Protein AF-A0A524GWC3-F1 (afdb_monomer_lite)

Radius of gyration: 22.41 Å; chains: 1; bounding box: 54×33×56 Å

Sequence (103 aa):
MDERRFESAMLRALGARRRTVFAGVMAEFAAIGTAAGVLASAGASVLAYLVATQVFELPYKFSPAIWLAGVSAGVLIVCVSGYFAARGAVNARPADVLRGANA

Secondary structure (DSSP, 8-state):
-HHHHHHHHHHHHT--HHHHHHHHHHHHHHHHHHHHHHHHHHHHHHHHHHIIIIIS-------HHHHHHHHHHHHHHHHHHHHHHHHHHHHS-HHHHHHHTT-

Structure (mmCIF, N/CA/C/O backbone):
data_AF-A0A524GWC3-F1
#
_entry.id   AF-A0A524GWC3-F1
#
loop_
_atom_site.group_PDB
_atom_site.id
_atom_site.type_symbol
_atom_site.label_atom_id
_atom_site.label_alt_id
_atom_site.label_comp_id
_atom_site.label_asym_id
_atom_site.label_entity_id
_atom_site.label_seq_id
_atom_site.pdbx_PDB_ins_code
_atom_site.Cartn_x
_atom_site.Cartn_y
_atom_site.Cartn_z
_atom_site.occupancy
_atom_site.B_iso_or_equiv
_atom_site.auth_seq_id
_atom_site.auth_comp_id
_atom_site.auth_asym_id
_atom_site.auth_atom_id
_atom_site.pdbx_PDB_model_num
ATOM 1 N N . MET A 1 1 ? 33.542 9.194 -31.387 1.00 55.03 1 MET A N 1
ATOM 2 C CA . MET A 1 1 ? 32.174 9.127 -31.960 1.00 55.03 1 MET A CA 1
ATOM 3 C C . MET A 1 1 ? 31.693 7.683 -32.112 1.00 55.03 1 MET A C 1
ATOM 5 O O . MET A 1 1 ? 30.486 7.467 -32.144 1.00 55.03 1 MET A O 1
ATOM 9 N N . ASP A 1 2 ? 32.602 6.706 -32.102 1.00 58.03 2 ASP A N 1
ATOM 10 C CA . ASP A 1 2 ? 32.282 5.273 -32.151 1.00 58.03 2 ASP A CA 1
ATOM 11 C C . ASP A 1 2 ? 31.719 4.704 -30.835 1.00 58.03 2 ASP A C 1
ATOM 13 O O . ASP A 1 2 ? 30.837 3.852 -30.875 1.00 58.03 2 ASP A O 1
ATOM 17 N N . GLU A 1 3 ? 32.085 5.272 -29.680 1.00 56.53 3 GLU A N 1
ATOM 18 C CA . GLU A 1 3 ? 31.604 4.830 -28.356 1.00 56.53 3 GLU A CA 1
ATOM 19 C C . GLU A 1 3 ? 30.072 4.914 -28.201 1.00 56.53 3 GLU A C 1
ATOM 21 O O . GLU A 1 3 ? 29.401 3.964 -27.804 1.00 56.53 3 GLU A O 1
ATOM 26 N N . ARG A 1 4 ? 29.476 6.033 -28.632 1.00 60.00 4 ARG A N 1
ATOM 27 C CA . ARG A 1 4 ? 28.021 6.266 -28.540 1.00 60.00 4 ARG A CA 1
ATOM 28 C C . ARG A 1 4 ? 27.225 5.418 -29.538 1.00 60.00 4 ARG A C 1
ATOM 30 O O . ARG A 1 4 ? 26.044 5.135 -29.324 1.00 60.00 4 ARG A O 1
ATOM 37 N N . ARG A 1 5 ? 27.854 4.996 -30.640 1.00 57.62 5 ARG A N 1
ATOM 38 C CA . ARG A 1 5 ? 27.265 4.048 -31.601 1.00 57.62 5 ARG A CA 1
ATOM 39 C C . ARG A 1 5 ? 27.336 2.611 -31.087 1.00 57.62 5 ARG A C 1
ATOM 41 O O . ARG A 1 5 ? 26.403 1.850 -31.328 1.00 57.62 5 ARG A O 1
ATOM 48 N N . PHE A 1 6 ? 28.373 2.264 -30.329 1.00 59.97 6 PHE A N 1
ATOM 49 C CA . PHE A 1 6 ? 28.505 0.952 -29.698 1.00 59.97 6 PHE A CA 1
ATOM 50 C C . PHE A 1 6 ? 27.517 0.774 -28.534 1.00 59.97 6 PHE A C 1
ATOM 52 O O . PHE A 1 6 ? 26.836 -0.246 -28.442 1.00 59.97 6 PHE A O 1
ATOM 59 N N . GLU A 1 7 ? 27.320 1.816 -27.725 1.00 59.94 7 GLU A N 1
ATOM 60 C CA . GLU A 1 7 ? 26.340 1.841 -26.631 1.00 59.94 7 GLU A CA 1
ATOM 61 C C . GLU A 1 7 ? 24.891 1.704 -27.145 1.00 59.94 7 GLU A C 1
ATOM 63 O O . GLU A 1 7 ? 24.091 0.918 -26.632 1.00 59.94 7 GLU A O 1
ATOM 68 N N . SER A 1 8 ? 24.559 2.390 -28.242 1.00 56.25 8 SER A N 1
ATOM 69 C CA . SER A 1 8 ? 23.240 2.292 -28.884 1.00 56.25 8 SER A CA 1
ATOM 70 C C . SER A 1 8 ? 23.018 0.979 -29.654 1.00 56.25 8 SER A C 1
ATOM 72 O O . SER A 1 8 ? 2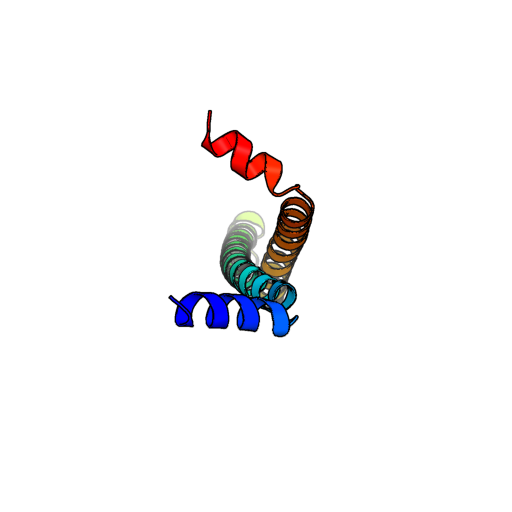1.873 0.524 -29.743 1.00 56.25 8 SER A O 1
ATOM 74 N N . ALA A 1 9 ? 24.079 0.327 -30.144 1.00 58.31 9 ALA A N 1
ATOM 75 C CA . ALA A 1 9 ? 24.030 -1.009 -30.743 1.00 58.31 9 ALA A CA 1
ATOM 76 C C . ALA A 1 9 ? 23.908 -2.123 -29.685 1.00 58.31 9 ALA A C 1
ATOM 78 O O . ALA A 1 9 ? 23.124 -3.052 -29.878 1.00 58.31 9 ALA A O 1
ATOM 79 N N . MET A 1 10 ? 24.566 -1.997 -28.527 1.00 58.75 10 MET A N 1
ATOM 80 C CA . MET A 1 10 ? 24.445 -2.932 -27.398 1.00 58.75 10 MET A CA 1
ATOM 81 C C . MET A 1 10 ? 23.051 -2.872 -26.751 1.00 58.75 10 MET A C 1
ATOM 83 O O . MET A 1 10 ? 22.422 -3.903 -26.506 1.00 58.75 10 MET A O 1
ATOM 87 N N . LEU A 1 11 ? 22.498 -1.664 -26.591 1.00 56.38 11 LEU A N 1
ATOM 88 C CA . LEU A 1 11 ? 21.123 -1.437 -26.119 1.00 56.38 11 LEU A CA 1
ATOM 89 C C . LEU A 1 11 ? 20.039 -1.971 -27.076 1.00 56.38 11 LEU A C 1
ATOM 91 O O . LEU A 1 11 ? 18.875 -2.093 -26.681 1.00 56.38 11 LEU A O 1
ATOM 95 N N . ARG A 1 12 ? 20.402 -2.277 -28.326 1.00 56.38 12 ARG A N 1
ATOM 96 C CA . ARG A 1 12 ? 19.515 -2.837 -29.354 1.00 56.38 12 ARG A CA 1
ATOM 97 C C . ARG A 1 12 ? 19.741 -4.342 -29.560 1.00 56.38 12 ARG A C 1
ATOM 99 O O . ARG A 1 12 ? 18.768 -5.047 -29.806 1.00 56.38 12 ARG A O 1
ATOM 106 N N . ALA A 1 13 ? 20.971 -4.833 -29.382 1.00 55.00 13 ALA A N 1
ATOM 107 C CA . ALA A 1 13 ? 21.343 -6.250 -29.446 1.00 55.00 13 ALA A CA 1
ATOM 108 C C . ALA A 1 13 ? 20.874 -7.067 -28.225 1.00 55.00 13 ALA A C 1
ATOM 110 O O . ALA A 1 13 ? 20.634 -8.264 -28.350 1.00 55.00 13 ALA A O 1
ATOM 111 N N . LEU A 1 14 ? 20.684 -6.434 -27.059 1.00 50.12 14 LEU A N 1
ATOM 112 C CA . LEU A 1 14 ? 20.326 -7.143 -25.823 1.00 50.12 14 LEU A CA 1
ATOM 113 C C . LEU A 1 14 ? 18.873 -7.629 -25.716 1.00 50.12 14 LEU A C 1
ATOM 115 O O . LEU A 1 14 ? 18.596 -8.395 -24.802 1.00 50.12 14 LEU A O 1
ATOM 119 N N . GLY A 1 15 ? 17.919 -7.190 -26.548 1.00 52.03 15 GLY A N 1
ATOM 120 C CA . GLY A 1 15 ? 16.526 -7.697 -26.523 1.00 52.03 15 GLY A CA 1
ATOM 121 C C . GLY A 1 15 ? 15.743 -7.555 -25.192 1.00 52.03 15 GLY A C 1
ATOM 122 O O . GLY A 1 15 ? 14.542 -7.806 -25.149 1.00 52.03 15 GLY A O 1
ATOM 123 N N . ALA A 1 16 ? 16.378 -7.094 -24.110 1.00 52.91 16 ALA A N 1
ATOM 124 C CA . ALA A 1 16 ? 15.897 -7.142 -22.727 1.00 52.91 16 ALA A CA 1
ATOM 125 C C . ALA A 1 16 ? 15.089 -5.898 -22.297 1.00 52.91 16 ALA A C 1
ATOM 127 O O . ALA A 1 16 ? 14.613 -5.796 -21.168 1.00 52.91 16 ALA A O 1
ATOM 128 N N . ARG A 1 17 ? 14.913 -4.919 -23.193 1.00 62.50 17 ARG A N 1
ATOM 129 C CA . ARG A 1 17 ? 14.654 -3.521 -22.809 1.00 62.50 17 ARG A CA 1
ATOM 130 C C . ARG A 1 17 ? 13.220 -3.194 -22.381 1.00 62.50 17 ARG A C 1
ATOM 132 O O . ARG A 1 17 ? 13.023 -2.242 -21.641 1.00 62.50 17 ARG A O 1
ATOM 139 N N . ARG A 1 18 ? 12.208 -3.962 -22.800 1.00 63.28 18 ARG A N 1
ATOM 140 C CA . ARG A 1 18 ? 10.810 -3.708 -22.386 1.00 63.28 18 ARG A CA 1
ATOM 141 C C . ARG A 1 18 ? 10.463 -4.338 -21.043 1.00 63.28 18 ARG A C 1
ATOM 143 O O . ARG A 1 18 ? 9.781 -3.711 -20.246 1.00 63.28 18 ARG A O 1
ATOM 150 N N . ARG A 1 19 ? 10.930 -5.561 -20.786 1.00 69.19 19 ARG A N 1
ATOM 151 C CA . ARG A 1 19 ? 10.516 -6.355 -19.620 1.00 69.19 19 ARG A 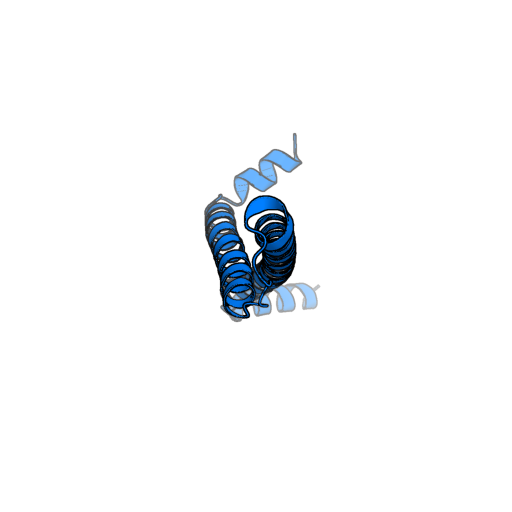CA 1
ATOM 152 C C . ARG A 1 19 ? 11.160 -5.855 -18.322 1.00 69.19 19 ARG A C 1
ATOM 154 O O . ARG A 1 19 ? 10.475 -5.783 -17.312 1.00 69.19 19 ARG A O 1
ATOM 161 N N . THR A 1 20 ? 12.424 -5.428 -18.372 1.00 75.81 20 THR A N 1
ATOM 162 C CA . THR A 1 20 ? 13.131 -4.839 -17.220 1.00 75.81 20 THR A CA 1
ATOM 163 C C . THR A 1 20 ? 12.599 -3.452 -16.864 1.00 75.81 20 THR A C 1
ATOM 165 O O . THR A 1 20 ? 12.361 -3.173 -15.696 1.00 75.81 20 THR A O 1
ATOM 168 N N . VAL A 1 21 ? 12.333 -2.602 -17.864 1.00 77.44 21 VAL A N 1
ATOM 169 C CA . VAL A 1 21 ? 11.705 -1.285 -17.640 1.00 77.44 21 VAL A CA 1
ATOM 170 C C . VAL A 1 21 ? 10.298 -1.457 -17.070 1.00 77.44 21 VAL A C 1
ATOM 172 O O . VAL A 1 21 ? 9.940 -0.802 -16.099 1.00 77.44 21 VAL A O 1
ATOM 175 N N . PHE A 1 22 ? 9.524 -2.396 -17.618 1.00 80.25 22 PHE A N 1
ATOM 176 C CA . PHE A 1 22 ? 8.196 -2.713 -17.105 1.00 80.25 22 PHE A CA 1
ATOM 177 C C . PHE A 1 22 ? 8.232 -3.230 -15.660 1.00 80.25 22 PHE A C 1
ATOM 179 O O . PHE A 1 22 ? 7.405 -2.826 -14.849 1.00 80.25 22 PHE A O 1
ATOM 186 N N . ALA A 1 23 ? 9.201 -4.085 -15.320 1.00 84.88 23 ALA A N 1
ATOM 187 C CA . ALA A 1 23 ? 9.390 -4.573 -13.957 1.00 84.88 23 ALA A CA 1
ATOM 188 C C . ALA A 1 23 ? 9.758 -3.445 -12.977 1.00 84.88 23 ALA A C 1
ATOM 190 O O . ALA A 1 23 ? 9.220 -3.419 -11.875 1.00 84.88 23 ALA A O 1
ATOM 191 N N . GLY A 1 24 ? 10.608 -2.495 -13.384 1.00 86.38 24 GLY A N 1
ATOM 192 C CA . GLY A 1 24 ? 10.936 -1.316 -12.574 1.00 86.38 24 GLY A CA 1
ATOM 193 C C . GLY A 1 24 ? 9.712 -0.444 -12.287 1.00 86.38 24 GLY A C 1
ATOM 194 O O . GLY A 1 24 ? 9.423 -0.151 -11.132 1.00 86.38 24 GLY A O 1
ATOM 195 N N . VAL A 1 25 ? 8.925 -0.126 -13.318 1.00 85.31 25 VAL A N 1
ATOM 196 C CA . VAL A 1 25 ? 7.684 0.659 -13.168 1.00 85.31 25 VAL A CA 1
ATOM 197 C C . VAL A 1 25 ? 6.647 -0.076 -12.309 1.00 85.31 25 VAL A C 1
ATOM 199 O O . VAL A 1 25 ? 5.997 0.524 -11.457 1.00 85.31 25 VAL A O 1
ATOM 202 N N . MET A 1 26 ? 6.496 -1.394 -12.484 1.00 88.62 26 MET A N 1
ATOM 203 C CA . MET A 1 26 ? 5.626 -2.193 -11.613 1.00 88.62 26 MET A CA 1
ATOM 204 C C . MET A 1 26 ? 6.110 -2.211 -10.160 1.00 88.62 26 MET A C 1
ATOM 206 O O . MET A 1 26 ? 5.274 -2.232 -9.261 1.00 88.62 26 MET A O 1
ATOM 210 N N . ALA A 1 27 ? 7.422 -2.177 -9.908 1.00 91.94 27 ALA A N 1
ATOM 211 C CA . ALA A 1 27 ? 7.959 -2.092 -8.552 1.00 91.94 27 ALA A CA 1
ATOM 212 C C . ALA A 1 27 ? 7.627 -0.745 -7.886 1.00 91.94 27 ALA A C 1
ATOM 214 O O . ALA A 1 27 ? 7.241 -0.725 -6.718 1.00 91.94 27 ALA A O 1
ATOM 215 N N . GLU A 1 28 ? 7.694 0.364 -8.626 1.00 90.81 28 GLU A N 1
ATOM 216 C CA . GLU A 1 28 ? 7.262 1.681 -8.134 1.00 90.81 28 GLU A CA 1
ATOM 217 C C . GLU A 1 28 ? 5.766 1.690 -7.792 1.00 90.81 28 GLU A C 1
ATOM 219 O O . GLU A 1 28 ? 5.374 2.103 -6.699 1.00 90.81 28 GLU A O 1
ATOM 224 N N . PHE A 1 29 ? 4.920 1.156 -8.679 1.00 92.06 29 PHE A N 1
ATOM 225 C CA . PHE A 1 29 ? 3.488 1.028 -8.406 1.00 92.06 29 PHE A CA 1
ATOM 226 C C . PHE A 1 29 ? 3.186 0.091 -7.236 1.00 92.06 29 PHE A C 1
ATOM 228 O O . PHE A 1 29 ? 2.287 0.383 -6.450 1.00 92.06 29 PHE A O 1
ATOM 235 N N . ALA A 1 30 ? 3.949 -0.988 -7.066 1.00 94.56 30 ALA A N 1
ATOM 236 C CA . ALA A 1 30 ? 3.818 -1.864 -5.908 1.00 94.56 30 ALA A CA 1
ATOM 237 C C . ALA A 1 30 ? 4.181 -1.136 -4.607 1.00 94.56 30 ALA A C 1
ATOM 239 O O . ALA A 1 30 ? 3.482 -1.299 -3.605 1.00 94.56 30 ALA A O 1
ATOM 240 N N . ALA A 1 31 ? 5.218 -0.292 -4.613 1.00 96.06 31 ALA A N 1
ATOM 241 C CA . ALA A 1 31 ? 5.582 0.526 -3.458 1.00 96.06 31 ALA A CA 1
ATOM 242 C C . ALA A 1 31 ? 4.469 1.531 -3.107 1.00 96.06 31 ALA A C 1
ATOM 244 O O . ALA A 1 31 ? 4.033 1.589 -1.955 1.00 96.06 31 ALA A O 1
ATOM 245 N N . ILE A 1 32 ? 3.942 2.252 -4.104 1.00 95.75 32 ILE A N 1
ATOM 246 C CA . ILE A 1 32 ? 2.823 3.193 -3.923 1.00 95.75 32 ILE A CA 1
ATOM 247 C C . ILE A 1 32 ? 1.567 2.457 -3.436 1.00 95.75 32 ILE A C 1
ATOM 249 O O . ILE A 1 32 ? 0.920 2.899 -2.489 1.00 95.75 32 ILE A O 1
ATOM 253 N N . GLY A 1 33 ? 1.238 1.315 -4.040 1.00 96.38 33 GLY A N 1
ATOM 254 C CA . GLY A 1 33 ? 0.091 0.493 -3.659 1.00 96.38 33 GLY A CA 1
ATOM 255 C C . GLY A 1 33 ? 0.207 -0.082 -2.250 1.00 96.38 33 GLY A C 1
ATOM 256 O O . GLY A 1 33 ? -0.785 -0.125 -1.525 1.00 96.38 33 GLY A O 1
ATOM 257 N N . THR A 1 34 ? 1.418 -0.440 -1.820 1.00 97.81 34 THR A N 1
ATOM 258 C CA . THR A 1 34 ? 1.685 -0.873 -0.441 1.00 97.81 34 THR A CA 1
ATOM 259 C C . THR A 1 34 ? 1.439 0.276 0.530 1.00 97.81 34 THR A C 1
ATOM 261 O O . THR A 1 34 ? 0.710 0.102 1.504 1.00 97.81 34 THR A O 1
ATOM 264 N N . ALA A 1 35 ? 1.978 1.466 0.249 1.00 97.75 35 ALA A N 1
ATOM 265 C CA . ALA A 1 35 ? 1.766 2.648 1.083 1.00 97.75 35 ALA A CA 1
ATOM 266 C C . ALA A 1 35 ? 0.277 3.032 1.166 1.00 97.75 35 ALA A C 1
ATOM 268 O O . ALA A 1 35 ? -0.249 3.254 2.258 1.00 97.75 35 ALA A O 1
ATOM 269 N N . ALA A 1 36 ? -0.426 3.033 0.030 1.00 96.94 36 ALA A N 1
ATOM 270 C CA . ALA A 1 36 ? -1.862 3.290 -0.030 1.00 96.94 36 ALA A CA 1
ATOM 271 C C . ALA A 1 36 ? -2.668 2.242 0.754 1.00 96.94 36 ALA A C 1
ATOM 273 O O . ALA A 1 36 ? -3.580 2.591 1.500 1.00 96.94 36 ALA A O 1
ATOM 274 N N . GLY A 1 37 ? -2.315 0.962 0.631 1.00 97.38 37 GLY A N 1
ATOM 275 C CA . GLY A 1 37 ? -2.982 -0.123 1.341 1.00 97.38 37 GLY A CA 1
ATOM 276 C C . GLY A 1 37 ? -2.728 -0.119 2.853 1.00 97.38 37 GLY A C 1
ATOM 277 O O . GLY A 1 37 ? -3.642 -0.406 3.629 1.00 97.38 37 GLY A O 1
ATOM 278 N N . VAL A 1 38 ? -1.531 0.283 3.296 1.00 98.06 38 VAL A N 1
ATOM 279 C CA . VAL A 1 38 ? -1.235 0.548 4.717 1.00 98.06 38 VAL A CA 1
ATOM 280 C C . VAL A 1 38 ? -2.113 1.685 5.237 1.00 98.06 38 VAL A C 1
ATOM 282 O O . VAL A 1 38 ? -2.761 1.532 6.273 1.00 98.06 38 VAL A O 1
ATOM 285 N N . LEU A 1 39 ? -2.197 2.794 4.500 1.00 97.81 39 LEU A N 1
ATOM 286 C CA . LEU A 1 39 ? -3.032 3.938 4.870 1.00 97.81 39 LEU A CA 1
ATOM 287 C C . LEU A 1 39 ? -4.521 3.559 4.939 1.00 97.81 39 LEU A C 1
ATOM 289 O O . LEU A 1 39 ? -5.201 3.900 5.907 1.00 97.81 39 LEU A O 1
ATOM 293 N N . ALA A 1 40 ? -5.014 2.793 3.964 1.00 97.31 40 ALA A N 1
ATOM 294 C CA . ALA A 1 40 ? -6.382 2.280 3.956 1.00 97.31 40 ALA A CA 1
ATOM 295 C C . ALA A 1 40 ? -6.660 1.355 5.153 1.00 97.31 40 ALA A C 1
ATOM 297 O O . ALA A 1 40 ? -7.687 1.497 5.814 1.00 97.31 40 ALA A O 1
ATOM 298 N N . SER A 1 41 ? -5.731 0.450 5.476 1.00 97.75 41 SER A N 1
ATOM 299 C CA . SER A 1 41 ? -5.846 -0.466 6.622 1.00 97.75 41 SER A CA 1
ATOM 300 C C . SER A 1 41 ? -5.866 0.280 7.953 1.00 97.75 41 SE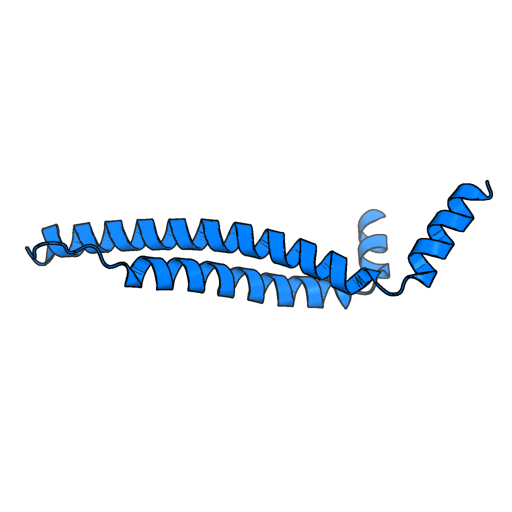R A C 1
ATOM 302 O O . SER A 1 41 ? -6.655 -0.053 8.841 1.00 97.75 41 SER A O 1
ATOM 304 N N . ALA A 1 42 ? -5.026 1.309 8.088 1.00 97.00 42 ALA A N 1
ATOM 305 C CA . ALA A 1 42 ? -5.001 2.173 9.259 1.00 97.00 42 ALA A CA 1
ATOM 306 C C . ALA A 1 42 ? -6.330 2.928 9.410 1.00 97.00 42 ALA A C 1
ATOM 308 O O . ALA A 1 42 ? -6.944 2.868 10.474 1.00 97.00 42 ALA A O 1
ATOM 309 N N . GLY A 1 43 ? -6.826 3.549 8.334 1.00 97.00 43 GLY A N 1
ATOM 310 C CA . GLY A 1 43 ? -8.125 4.227 8.327 1.00 97.00 43 GLY A CA 1
ATOM 311 C C . GLY A 1 43 ? -9.282 3.288 8.674 1.00 97.00 43 GLY A C 1
ATOM 312 O O . GLY A 1 43 ? -10.093 3.602 9.543 1.00 97.00 43 GLY A O 1
ATOM 313 N N . ALA A 1 44 ? -9.317 2.096 8.074 1.00 96.56 44 ALA A N 1
ATOM 314 C CA . ALA A 1 44 ? -10.316 1.075 8.377 1.00 96.56 44 ALA A CA 1
ATOM 315 C C . ALA A 1 44 ? -10.240 0.600 9.837 1.00 96.56 44 ALA A C 1
ATOM 317 O O . ALA A 1 44 ? -11.275 0.424 10.470 1.00 96.56 44 ALA A O 1
ATOM 318 N N . SER A 1 45 ? -9.034 0.438 10.393 1.00 95.31 45 SER A N 1
ATOM 319 C CA . SER A 1 45 ? -8.840 0.062 11.801 1.00 95.31 45 SER A CA 1
ATOM 320 C C . SER A 1 45 ? -9.345 1.151 12.751 1.00 95.31 45 SER A C 1
ATOM 322 O O . SER A 1 45 ? -10.015 0.841 13.734 1.00 95.31 45 SER A O 1
ATOM 324 N N . VAL A 1 46 ? -9.070 2.425 12.448 1.00 95.56 46 VAL A N 1
ATOM 325 C CA . VAL A 1 46 ? -9.567 3.569 13.230 1.00 95.56 46 VAL A CA 1
ATOM 326 C C . VAL A 1 46 ? -11.091 3.644 13.168 1.00 95.56 46 VAL A C 1
ATOM 328 O O . VAL A 1 46 ? -11.739 3.761 14.205 1.00 95.56 46 VAL A O 1
ATOM 331 N N . LEU A 1 47 ? -11.678 3.518 11.976 1.00 95.38 47 LEU A N 1
ATOM 332 C CA . LEU A 1 47 ? -13.132 3.496 11.814 1.00 95.38 47 LEU A CA 1
ATOM 333 C C . LEU A 1 47 ? -13.764 2.310 12.550 1.00 95.38 47 LEU A C 1
ATOM 335 O O . LEU A 1 47 ? -14.751 2.493 13.255 1.00 95.38 47 LEU A O 1
ATOM 339 N N . ALA A 1 48 ? -13.176 1.117 12.445 1.00 94.19 48 ALA A N 1
ATOM 340 C CA . ALA A 1 48 ? -13.645 -0.067 13.155 1.00 94.19 48 ALA A CA 1
ATOM 341 C C . ALA A 1 48 ? -13.579 0.119 14.677 1.00 94.19 48 ALA A C 1
ATOM 343 O O . ALA A 1 48 ? -14.517 -0.260 15.372 1.00 94.19 48 ALA A O 1
ATOM 344 N N . TYR A 1 49 ? -12.515 0.740 15.194 1.00 93.69 49 TYR A N 1
ATOM 345 C CA . TYR A 1 49 ? -12.397 1.087 16.609 1.00 93.69 49 TYR A CA 1
ATOM 346 C C . TYR A 1 49 ? -13.489 2.068 17.052 1.00 93.69 49 TYR A C 1
ATOM 348 O O . TYR A 1 49 ? -14.166 1.820 18.051 1.00 93.69 49 TYR A O 1
ATOM 356 N N . LEU A 1 50 ? -13.696 3.153 16.301 1.00 94.62 50 LEU A N 1
ATOM 357 C CA . LEU A 1 50 ? -14.708 4.161 16.623 1.00 94.62 50 LEU A CA 1
ATOM 358 C C . LEU A 1 50 ? -16.115 3.567 16.594 1.00 94.62 50 LEU A C 1
ATOM 360 O O . LEU A 1 50 ? -16.878 3.756 17.532 1.00 94.62 50 LEU A O 1
ATOM 364 N N . VAL A 1 51 ? -16.446 2.799 15.559 1.00 94.94 51 VAL A N 1
ATOM 365 C CA . VAL A 1 51 ? -17.758 2.156 15.435 1.00 94.94 51 VAL A CA 1
ATOM 366 C C . VAL A 1 51 ? -17.961 1.106 16.531 1.00 94.94 51 VAL A C 1
ATOM 368 O O . VAL A 1 51 ? -19.009 1.093 17.173 1.00 94.94 51 VAL A O 1
ATOM 371 N N . ALA A 1 52 ? -16.964 0.261 16.804 1.00 93.38 52 ALA A N 1
ATOM 372 C CA . ALA A 1 52 ? -17.075 -0.761 17.844 1.00 93.38 52 ALA A CA 1
ATOM 373 C C . ALA A 1 52 ? -17.295 -0.146 19.232 1.00 93.38 52 ALA A C 1
ATOM 375 O O . ALA A 1 52 ? -18.161 -0.612 19.963 1.00 93.38 52 ALA A O 1
ATOM 376 N N . THR A 1 53 ? -16.548 0.907 19.573 1.00 92.56 53 THR A N 1
ATOM 377 C CA . THR A 1 53 ? -16.592 1.515 20.911 1.00 92.56 53 THR A CA 1
ATOM 378 C C . THR A 1 53 ? -17.744 2.496 21.098 1.00 92.56 53 THR A C 1
ATOM 380 O O . THR A 1 53 ? -18.371 2.474 22.148 1.00 92.56 53 THR A O 1
ATOM 383 N N . GLN A 1 54 ? -18.033 3.341 20.104 1.00 91.62 54 GLN A N 1
ATOM 384 C CA . GLN A 1 54 ? -18.997 4.441 20.244 1.00 91.62 54 GLN A CA 1
ATOM 385 C C . GLN A 1 54 ? -20.414 4.070 19.806 1.00 91.62 54 GLN A C 1
ATOM 387 O O . GLN A 1 54 ? -21.368 4.677 20.278 1.00 91.62 54 GLN A O 1
ATOM 392 N N . VAL A 1 55 ? -20.565 3.122 18.875 1.00 92.81 55 VAL A N 1
ATOM 393 C CA . VAL A 1 55 ? -21.885 2.753 18.329 1.00 92.81 55 VAL A CA 1
ATOM 394 C C . VAL A 1 55 ? -22.388 1.453 18.939 1.00 92.81 55 VAL A C 1
ATOM 396 O O . VAL A 1 55 ? -23.568 1.340 19.252 1.00 92.81 55 VAL A O 1
ATOM 399 N N . PHE A 1 56 ? -21.502 0.468 19.092 1.00 91.75 56 PHE A N 1
ATOM 400 C CA . PHE A 1 56 ? -21.881 -0.877 19.528 1.00 91.75 56 PHE A CA 1
ATOM 401 C C . PHE A 1 56 ? -21.460 -1.223 20.961 1.00 91.75 56 PHE A C 1
ATOM 403 O O . PHE A 1 56 ? -21.838 -2.289 21.435 1.00 91.75 56 PHE A O 1
ATOM 410 N N . GLU A 1 57 ? -20.677 -0.371 21.633 1.00 88.25 57 GLU A N 1
ATOM 411 C CA . GLU A 1 57 ? -20.137 -0.613 22.985 1.00 88.25 57 GLU A CA 1
ATOM 412 C C . GLU A 1 57 ? -19.411 -1.973 23.132 1.00 88.25 57 GLU A C 1
ATOM 414 O O . GLU A 1 57 ? -19.351 -2.577 24.204 1.00 88.25 57 GLU A O 1
ATOM 419 N N . LEU A 1 58 ? -18.834 -2.481 22.038 1.00 88.81 58 LEU A N 1
ATOM 420 C CA . LEU A 1 58 ? -18.135 -3.764 21.988 1.00 88.81 58 LEU A CA 1
ATOM 421 C C . LEU A 1 58 ? -16.630 -3.590 22.250 1.00 88.81 58 LEU A C 1
ATOM 423 O O . LEU A 1 58 ? -16.026 -2.607 21.803 1.00 88.81 58 LEU A O 1
ATOM 427 N N . PRO A 1 59 ? -15.966 -4.577 22.888 1.00 83.62 59 PRO A N 1
ATOM 428 C CA . PRO A 1 59 ? -14.518 -4.557 23.038 1.00 83.62 59 PRO A CA 1
ATOM 429 C C . PRO A 1 59 ? -13.852 -4.709 21.667 1.00 83.62 59 PRO A C 1
ATOM 431 O O . PRO A 1 59 ? -13.954 -5.753 21.015 1.00 83.62 59 PRO A O 1
ATOM 434 N N . TYR A 1 60 ? -13.148 -3.664 21.228 1.00 85.00 60 TYR A N 1
ATOM 435 C CA . TYR A 1 60 ? -12.409 -3.690 19.970 1.00 85.00 60 TYR A CA 1
ATOM 436 C C . TYR A 1 60 ? -11.318 -4.769 19.997 1.00 85.00 60 TYR A C 1
ATOM 438 O O . TYR A 1 60 ? -10.502 -4.831 20.918 1.00 85.00 60 TYR A O 1
ATOM 446 N N . LYS A 1 61 ? -11.274 -5.598 18.949 1.00 88.06 61 LYS A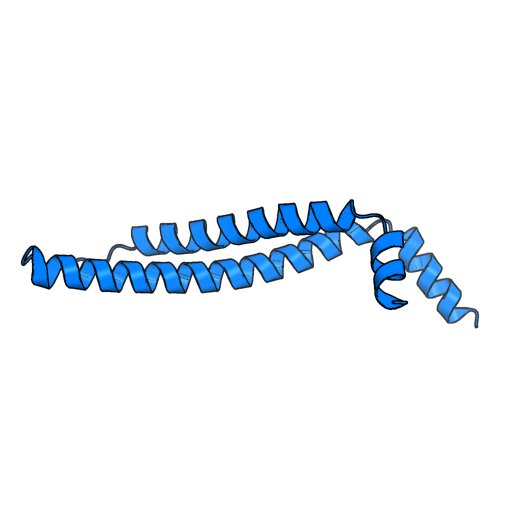 N 1
ATOM 447 C CA . LYS A 1 61 ? -10.203 -6.570 18.718 1.00 88.06 61 LYS A CA 1
ATOM 448 C C . LYS A 1 61 ? -9.463 -6.210 17.443 1.00 88.06 61 LYS A C 1
ATOM 450 O O . LYS A 1 61 ? -10.067 -6.091 16.380 1.00 88.06 61 LYS A O 1
ATOM 455 N N . PHE A 1 62 ? -8.144 -6.081 17.552 1.00 88.44 62 PHE A N 1
ATOM 456 C CA . PHE A 1 62 ? -7.293 -5.877 16.391 1.00 88.44 62 PHE A CA 1
ATOM 457 C C . PHE A 1 62 ? -7.418 -7.069 15.433 1.00 88.44 62 PHE A C 1
ATOM 459 O O . PHE A 1 62 ? -7.261 -8.218 15.845 1.00 88.44 62 PHE A O 1
ATOM 466 N N . SER A 1 63 ? -7.696 -6.791 14.158 1.00 91.25 63 SER A N 1
ATOM 467 C CA . SER A 1 63 ? -7.873 -7.814 13.128 1.00 91.25 63 SER A CA 1
ATOM 468 C C . SER A 1 63 ? -6.750 -7.731 12.090 1.00 91.25 63 SER A C 1
ATOM 470 O O . SER A 1 63 ? -6.781 -6.854 11.220 1.00 91.25 63 SER A O 1
ATOM 472 N N . PRO A 1 64 ? -5.771 -8.658 12.120 1.00 92.88 64 PRO A N 1
ATOM 473 C CA . PRO A 1 64 ? -4.728 -8.752 11.094 1.00 92.88 64 PRO A CA 1
ATOM 474 C C . PRO A 1 64 ? -5.290 -8.948 9.680 1.00 92.88 64 PRO A C 1
ATOM 476 O O . PRO A 1 64 ? -4.654 -8.567 8.700 1.00 92.88 64 PRO A O 1
ATOM 479 N N . ALA A 1 65 ? -6.503 -9.501 9.566 1.00 94.69 65 ALA A N 1
ATOM 480 C CA . ALA A 1 65 ? -7.181 -9.679 8.290 1.00 94.69 65 ALA A CA 1
ATOM 481 C C . ALA A 1 65 ? -7.473 -8.340 7.592 1.00 94.69 65 ALA A C 1
ATOM 483 O O . ALA A 1 65 ? -7.344 -8.266 6.375 1.00 94.69 65 ALA A O 1
ATOM 484 N N . ILE A 1 66 ? -7.790 -7.273 8.343 1.00 94.56 66 ILE A N 1
ATOM 485 C CA . ILE A 1 66 ? -8.015 -5.929 7.777 1.00 94.56 66 ILE A CA 1
ATOM 486 C C . ILE A 1 66 ? -6.732 -5.411 7.126 1.00 94.56 66 ILE A C 1
ATOM 488 O O . ILE A 1 66 ? -6.773 -4.860 6.031 1.00 94.56 66 ILE A O 1
ATOM 492 N N . TRP A 1 67 ? -5.591 -5.642 7.773 1.00 96.12 67 TRP A N 1
ATOM 493 C CA . TRP A 1 67 ? -4.285 -5.219 7.275 1.00 96.12 67 TRP A CA 1
ATOM 494 C C . TRP A 1 67 ? -3.846 -6.007 6.048 1.00 96.12 67 TRP A C 1
ATOM 496 O O . TRP A 1 67 ? -3.433 -5.419 5.050 1.00 96.12 67 TRP A O 1
ATOM 506 N N . LEU A 1 68 ? -3.982 -7.334 6.087 1.00 96.94 68 LEU A N 1
ATOM 507 C CA . LEU A 1 68 ? -3.680 -8.175 4.930 1.00 96.94 68 LEU A CA 1
ATOM 508 C C . LEU A 1 68 ? -4.578 -7.821 3.742 1.00 96.94 68 LEU A C 1
ATOM 510 O O . LEU A 1 68 ? -4.078 -7.670 2.628 1.00 96.94 68 LEU A O 1
ATOM 514 N N . ALA A 1 69 ? -5.880 -7.633 3.970 1.00 96.19 69 ALA A N 1
ATOM 515 C CA . ALA A 1 69 ? -6.825 -7.258 2.925 1.00 96.19 69 ALA A CA 1
ATOM 516 C C . ALA A 1 69 ? -6.539 -5.856 2.369 1.00 96.19 69 ALA A C 1
ATOM 518 O O . ALA A 1 69 ? -6.462 -5.697 1.156 1.00 96.19 69 ALA A O 1
ATOM 519 N N . GLY A 1 70 ? -6.334 -4.851 3.224 1.00 96.62 70 GLY A N 1
ATOM 520 C CA . GLY A 1 70 ? -6.107 -3.477 2.781 1.00 96.62 70 GLY A CA 1
ATOM 521 C C . GLY A 1 70 ? -4.787 -3.306 2.029 1.00 96.62 70 GLY A C 1
ATOM 522 O O . GLY A 1 70 ? -4.771 -2.692 0.962 1.00 96.62 70 GLY A O 1
ATOM 523 N N . VAL A 1 71 ? -3.696 -3.907 2.516 1.00 97.25 71 VAL A N 1
ATOM 524 C CA . VAL A 1 71 ? -2.393 -3.870 1.829 1.00 97.25 71 VAL A CA 1
ATOM 525 C C . VAL A 1 71 ? -2.445 -4.627 0.505 1.00 97.25 71 VAL A C 1
ATOM 527 O O . VAL A 1 71 ? -2.054 -4.074 -0.523 1.00 97.25 71 VAL A O 1
ATOM 530 N N . SER A 1 72 ? -2.963 -5.860 0.495 1.00 97.56 72 SER A N 1
ATOM 531 C CA . SER A 1 72 ? -3.052 -6.645 -0.744 1.00 97.56 72 SER A CA 1
ATOM 532 C C . SER A 1 72 ? -3.968 -5.990 -1.778 1.00 97.56 72 SER A C 1
ATOM 534 O O . SER A 1 72 ? -3.588 -5.900 -2.944 1.00 97.56 72 SER A O 1
ATOM 536 N N . ALA A 1 73 ? -5.122 -5.458 -1.366 1.00 97.00 73 ALA A N 1
ATOM 537 C CA . ALA A 1 73 ? -6.021 -4.728 -2.251 1.00 97.00 73 ALA A CA 1
ATOM 538 C C . ALA A 1 73 ? -5.369 -3.451 -2.798 1.00 97.00 73 ALA A C 1
ATOM 540 O O . ALA A 1 73 ? -5.455 -3.200 -3.999 1.00 97.00 73 ALA A O 1
ATOM 541 N N . GLY A 1 74 ? -4.675 -2.674 -1.958 1.00 96.25 74 GLY A N 1
ATOM 542 C CA . GLY A 1 74 ? -3.965 -1.465 -2.383 1.00 96.25 74 GLY A CA 1
ATOM 543 C C . GLY A 1 74 ? -2.895 -1.756 -3.436 1.00 96.25 74 GLY A C 1
ATOM 544 O O . GLY A 1 74 ? -2.881 -1.127 -4.495 1.00 96.25 74 GLY A O 1
ATOM 545 N N . VAL A 1 75 ? -2.053 -2.765 -3.193 1.00 97.06 75 VAL A N 1
ATOM 546 C CA . VAL A 1 75 ? -1.046 -3.220 -4.164 1.00 97.06 75 VAL A CA 1
ATOM 547 C C . VAL A 1 75 ? -1.706 -3.692 -5.454 1.00 97.06 75 VAL A C 1
ATOM 549 O O . VAL A 1 75 ? -1.310 -3.253 -6.531 1.00 97.06 75 VAL A O 1
ATOM 552 N N . LEU A 1 76 ? -2.725 -4.550 -5.369 1.00 96.88 76 LEU A N 1
ATOM 553 C CA . LEU A 1 76 ? -3.398 -5.093 -6.549 1.00 96.88 76 LEU A CA 1
ATOM 554 C C . LEU A 1 76 ? -4.045 -3.996 -7.394 1.00 96.88 76 LEU A C 1
ATOM 556 O O . 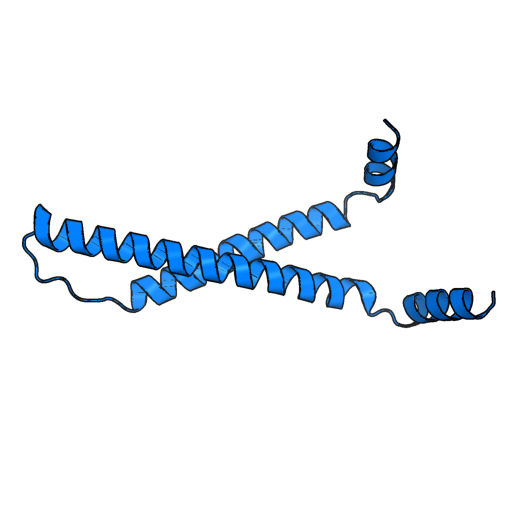LEU A 1 76 ? -3.813 -3.954 -8.599 1.00 96.88 76 LEU A O 1
ATOM 560 N N . ILE A 1 77 ? -4.813 -3.091 -6.789 1.00 95.94 77 ILE A N 1
ATOM 561 C CA . ILE A 1 77 ? -5.514 -2.023 -7.513 1.00 95.94 77 ILE A CA 1
ATOM 562 C C . ILE A 1 77 ? -4.513 -1.098 -8.209 1.00 95.94 77 ILE A C 1
ATOM 564 O O . ILE A 1 77 ? -4.672 -0.807 -9.398 1.00 95.94 77 ILE A O 1
ATOM 568 N N . VAL A 1 78 ? -3.464 -0.664 -7.503 1.00 95.06 78 VAL A N 1
ATOM 569 C CA . VAL A 1 78 ? -2.466 0.256 -8.067 1.00 95.06 78 VAL A CA 1
ATOM 570 C C . VAL A 1 78 ? -1.638 -0.429 -9.153 1.00 95.06 78 VAL A C 1
ATOM 572 O O . VAL A 1 78 ? -1.477 0.142 -10.229 1.00 95.06 78 VAL A O 1
ATOM 575 N N . CYS A 1 79 ? -1.179 -1.664 -8.941 1.00 92.62 79 CYS A N 1
ATOM 576 C CA . CYS A 1 79 ? -0.434 -2.410 -9.957 1.00 92.62 79 CYS A CA 1
ATOM 577 C C . CYS A 1 79 ? -1.285 -2.726 -11.191 1.00 92.62 79 CYS A C 1
ATOM 579 O O . CYS A 1 79 ? -0.794 -2.601 -12.310 1.00 92.62 79 CYS A O 1
ATOM 581 N N . VAL A 1 80 ? -2.556 -3.104 -11.026 1.00 93.19 80 VAL A N 1
ATOM 582 C CA . VAL A 1 80 ? -3.464 -3.374 -12.153 1.00 93.19 80 VAL A CA 1
ATOM 583 C C . VAL A 1 80 ? -3.747 -2.089 -12.932 1.00 93.19 80 VAL A C 1
ATOM 585 O O . VAL A 1 80 ? -3.636 -2.082 -14.158 1.00 93.19 80 VAL A O 1
ATOM 588 N N . SER A 1 81 ? -4.036 -0.986 -12.239 1.00 90.25 81 SER A N 1
ATOM 589 C CA . SER A 1 81 ? -4.212 0.329 -12.867 1.00 90.25 81 SER A CA 1
ATOM 590 C C . SER A 1 81 ? -2.949 0.765 -13.620 1.00 90.25 81 SER A C 1
ATOM 592 O O . SER A 1 81 ? -3.005 1.095 -14.807 1.00 90.25 81 SER A O 1
ATOM 594 N N . GLY A 1 82 ? -1.785 0.654 -12.972 1.00 86.88 82 GLY A N 1
ATOM 595 C CA . GLY A 1 82 ? -0.481 0.943 -13.562 1.00 86.88 82 GLY A CA 1
ATOM 596 C C . GLY A 1 82 ? -0.157 0.048 -14.758 1.00 86.88 82 GLY A C 1
ATOM 597 O O . GLY A 1 82 ? 0.383 0.526 -15.752 1.00 86.88 82 GLY A O 1
ATOM 598 N N . TYR A 1 83 ? -0.542 -1.229 -14.718 1.00 87.12 83 TYR A N 1
ATOM 599 C CA . TYR A 1 83 ? -0.402 -2.162 -15.836 1.00 87.12 83 TYR A CA 1
ATOM 600 C C . TYR A 1 83 ? -1.226 -1.702 -17.043 1.00 87.12 83 TYR A C 1
ATOM 602 O O . TYR A 1 83 ? -0.701 -1.657 -18.157 1.00 87.12 83 TYR A O 1
ATOM 610 N N . PHE A 1 84 ? -2.492 -1.321 -16.844 1.00 84.88 84 PHE A N 1
ATOM 611 C CA . PHE A 1 84 ? -3.342 -0.812 -17.925 1.00 84.88 84 PHE A CA 1
ATOM 612 C C . PHE A 1 84 ? -2.844 0.530 -18.474 1.00 84.88 84 PHE A C 1
ATOM 614 O O . PHE A 1 84 ? -2.787 0.693 -19.695 1.00 84.88 84 PHE A O 1
ATOM 621 N N . ALA A 1 85 ? -2.417 1.450 -17.607 1.00 78.88 85 ALA A N 1
ATOM 622 C CA . ALA A 1 85 ? -1.852 2.738 -18.004 1.00 78.88 85 ALA A CA 1
ATOM 623 C C . ALA A 1 85 ? -0.544 2.567 -18.794 1.00 78.88 85 ALA A C 1
ATOM 625 O O . ALA A 1 85 ? -0.400 3.116 -19.886 1.00 78.88 85 ALA A O 1
ATOM 626 N N . ALA A 1 86 ? 0.380 1.739 -18.298 1.00 74.88 86 ALA A N 1
ATOM 627 C CA . ALA A 1 86 ? 1.640 1.440 -18.971 1.00 74.88 86 ALA A CA 1
ATOM 628 C C . ALA A 1 86 ? 1.411 0.694 -20.293 1.00 74.88 86 ALA A C 1
ATOM 630 O O . ALA A 1 86 ? 2.054 1.003 -21.294 1.00 74.88 86 ALA A O 1
ATOM 631 N N . ARG A 1 87 ? 0.457 -0.244 -20.350 1.00 71.81 87 ARG A N 1
ATOM 632 C CA . ARG A 1 87 ? 0.062 -0.909 -21.601 1.00 71.81 87 ARG A CA 1
ATOM 633 C C . ARG A 1 87 ? -0.509 0.087 -22.611 1.00 71.81 87 ARG A C 1
ATOM 635 O O . ARG A 1 87 ? -0.159 0.006 -23.786 1.00 71.81 87 ARG A O 1
ATOM 642 N N . GLY A 1 88 ? -1.356 1.013 -22.163 1.00 61.44 88 GLY A N 1
ATOM 643 C CA . GLY A 1 88 ? -1.914 2.085 -22.988 1.00 61.44 88 GLY A CA 1
ATOM 644 C C . GLY A 1 88 ? -0.830 3.017 -23.528 1.00 61.44 88 GLY A C 1
ATOM 645 O O . GLY A 1 88 ? -0.781 3.262 -24.730 1.00 61.44 88 GLY A O 1
ATOM 646 N N . ALA A 1 89 ? 0.101 3.444 -22.675 1.00 59.50 89 ALA A N 1
ATOM 647 C CA . ALA A 1 89 ? 1.227 4.297 -23.051 1.00 59.50 89 ALA A CA 1
ATOM 648 C C . ALA A 1 89 ? 2.221 3.602 -24.000 1.00 59.50 89 ALA A C 1
ATOM 650 O O . ALA A 1 89 ? 2.752 4.234 -24.906 1.00 59.50 89 ALA A O 1
ATOM 651 N N . VAL A 1 90 ? 2.452 2.293 -23.844 1.00 54.19 90 VAL A N 1
ATOM 652 C CA . VAL A 1 90 ? 3.331 1.510 -24.736 1.00 54.19 90 VAL A CA 1
ATOM 653 C C . VAL A 1 90 ? 2.671 1.223 -26.095 1.00 54.19 90 VAL A C 1
ATOM 655 O O . VAL A 1 90 ? 3.384 1.015 -27.081 1.00 54.19 90 VAL A O 1
ATOM 658 N N . ASN A 1 91 ? 1.335 1.227 -26.167 1.00 52.28 91 ASN A N 1
ATOM 659 C CA . ASN A 1 91 ? 0.579 1.148 -27.424 1.00 52.28 91 ASN A CA 1
ATOM 660 C C . ASN A 1 91 ? 0.338 2.518 -28.078 1.00 52.28 91 ASN A C 1
ATOM 662 O O . ASN A 1 91 ? 0.082 2.569 -29.284 1.00 52.28 91 ASN A O 1
ATOM 666 N N . ALA A 1 92 ? 0.420 3.613 -27.319 1.00 48.25 92 ALA A N 1
ATOM 667 C CA . ALA A 1 92 ? 0.402 4.959 -27.868 1.00 48.25 92 ALA A CA 1
ATOM 668 C C . ALA A 1 92 ? 1.653 5.146 -28.736 1.00 48.25 92 ALA A C 1
ATOM 670 O O . ALA A 1 92 ? 2.791 4.949 -28.303 1.00 48.25 92 ALA A O 1
ATOM 671 N N . ARG A 1 93 ? 1.438 5.453 -30.016 1.00 40.88 93 ARG A N 1
ATOM 672 C CA . ARG A 1 93 ? 2.521 5.575 -30.991 1.00 40.88 93 ARG A CA 1
ATOM 673 C C . ARG A 1 93 ? 3.439 6.724 -30.537 1.00 40.88 93 ARG A C 1
ATOM 675 O O . ARG A 1 93 ? 2.932 7.808 -30.256 1.00 40.88 93 ARG A O 1
ATOM 682 N N . PRO A 1 94 ? 4.776 6.550 -30.526 1.00 49.75 94 PRO A N 1
ATOM 683 C CA . PRO A 1 94 ? 5.738 7.582 -30.102 1.00 49.75 94 PRO A CA 1
ATOM 684 C C . PRO A 1 94 ? 5.578 8.939 -30.813 1.00 49.75 94 PRO A C 1
ATOM 686 O O . PRO A 1 94 ? 6.058 9.961 -30.331 1.00 49.75 94 PRO A O 1
ATOM 689 N N . ALA A 1 95 ? 4.889 8.946 -31.958 1.00 52.84 95 ALA A N 1
ATOM 690 C CA . ALA A 1 95 ? 4.572 10.121 -32.757 1.00 52.84 95 ALA A CA 1
ATOM 691 C C . ALA A 1 95 ? 3.612 11.123 -32.083 1.00 52.84 95 ALA A C 1
ATOM 693 O O . ALA A 1 95 ? 3.559 12.268 -32.529 1.00 52.84 95 ALA A O 1
ATOM 694 N N . ASP A 1 96 ? 2.868 10.736 -31.040 1.00 53.41 96 ASP A N 1
ATOM 695 C CA . ASP A 1 96 ? 1.915 11.644 -30.378 1.00 53.41 96 ASP A CA 1
ATOM 696 C C . ASP A 1 96 ? 2.553 12.385 -29.194 1.00 53.41 96 ASP A C 1
ATOM 698 O O . ASP A 1 96 ? 2.308 13.574 -29.003 1.00 53.41 96 ASP A O 1
ATOM 702 N N . VAL A 1 97 ? 3.492 11.744 -28.489 1.00 53.62 97 VAL A N 1
ATOM 703 C CA . VAL A 1 97 ? 4.312 12.398 -27.450 1.00 53.62 97 VAL A CA 1
ATOM 704 C C . VAL A 1 97 ? 5.254 13.441 -28.070 1.00 53.62 97 VAL A C 1
ATOM 706 O O . VAL A 1 97 ? 5.456 14.510 -27.503 1.00 53.62 97 VAL A O 1
ATOM 709 N N . LEU A 1 98 ? 5.776 13.178 -29.275 1.00 50.84 98 LEU A N 1
ATOM 710 C CA . LEU A 1 98 ? 6.611 14.132 -30.018 1.00 50.84 98 LEU A CA 1
ATOM 711 C C . LEU A 1 98 ? 5.816 15.261 -30.694 1.00 50.84 98 LEU A C 1
ATOM 713 O O . LEU A 1 98 ? 6.388 16.312 -30.962 1.00 50.84 98 LEU A O 1
ATOM 717 N N . ARG A 1 99 ? 4.512 15.082 -30.954 1.00 54.09 99 ARG A N 1
ATOM 718 C CA . ARG A 1 99 ? 3.656 16.155 -31.492 1.00 54.09 99 ARG A CA 1
ATOM 719 C C . ARG A 1 99 ? 3.141 17.109 -30.416 1.00 54.09 99 ARG A C 1
ATOM 721 O O . ARG A 1 99 ? 2.959 18.278 -30.722 1.00 54.09 99 ARG A O 1
ATOM 728 N N . GLY A 1 100 ? 2.959 16.643 -29.179 1.00 52.09 100 GLY A N 1
ATOM 729 C CA . GLY A 1 100 ? 2.581 17.503 -28.049 1.00 52.09 100 GLY A CA 1
ATOM 730 C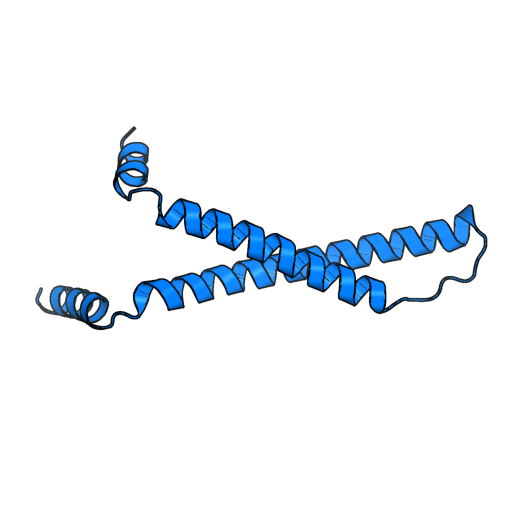 C . GLY A 1 100 ? 3.722 18.364 -27.493 1.00 52.09 100 GLY A C 1
ATOM 731 O O . GLY A 1 100 ? 3.459 19.393 -26.891 1.00 52.09 100 GLY A O 1
ATOM 732 N N . ALA A 1 101 ? 4.984 17.979 -27.710 1.00 50.38 101 ALA A N 1
ATOM 733 C CA . ALA A 1 101 ? 6.152 18.750 -27.266 1.00 50.38 101 ALA A CA 1
ATOM 734 C C . ALA A 1 101 ? 6.540 19.909 -28.212 1.00 50.38 101 ALA A C 1
ATOM 736 O O . ALA A 1 101 ? 7.469 20.651 -27.908 1.00 50.38 101 ALA A O 1
ATOM 737 N N . ASN A 1 102 ? 5.868 20.037 -29.362 1.00 48.16 102 ASN A N 1
ATOM 738 C CA . ASN A 1 102 ? 6.129 21.066 -30.376 1.00 48.16 102 ASN A CA 1
ATOM 739 C C . ASN A 1 102 ? 4.904 21.972 -30.627 1.00 48.16 102 ASN A C 1
ATOM 741 O O . ASN A 1 102 ? 4.784 22.536 -31.715 1.00 48.16 102 ASN A O 1
ATOM 745 N N . ALA A 1 103 ? 3.984 22.053 -29.659 1.00 43.19 103 ALA A N 1
ATOM 746 C CA . ALA A 1 103 ? 2.815 22.933 -29.665 1.00 43.19 103 ALA A CA 1
ATOM 747 C C . ALA A 1 103 ? 2.906 23.947 -28.519 1.00 43.19 103 ALA A C 1
ATOM 749 O O . ALA A 1 103 ? 3.336 23.535 -27.417 1.00 43.19 103 ALA A O 1
#

Foldseek 3Di:
DVVVVVVVVCVVVPVCPPVVVLVVLLVVLLVQLQVQLQVQLVVVLVVQVCCCCPPVVHDDDDDVVSSVCSRVVSSVVSSVVSVVVVVVVVPPDVVVVVVVVVD

pLDDT: mean 79.33, std 18.49, range [40.88, 98.06]